Protein AF-A0A1S9IA34-F1 (afdb_monomer)

Foldseek 3Di:
DPPPPVVVVVVVLVVLLVVLVVCVVVVNNVVSVVSVVVSVVVVVVVVVVVVVVVLVVVLDDDPVSVVVLLVVLLVCVVVVNLVVSLVSCCVSRVDDSVVSNVVSVVSNVVVVD

Solvent-accessible surface area (backbone atoms only — not comparable to full-atom values): 6262 Å² total; per-residue (Å²): 132,91,69,70,70,69,60,62,61,52,55,55,44,54,52,41,43,54,52,17,54,58,34,44,73,71,72,43,48,76,66,15,52,54,34,45,52,50,42,53,52,49,53,53,52,52,54,51,51,53,51,49,60,51,50,66,65,70,60,61,65,50,74,66,57,47,50,52,50,46,53,55,35,53,51,29,45,75,71,72,34,52,70,58,30,29,51,50,48,22,69,77,58,68,46,53,74,66,59,22,44,56,50,50,54,50,55,54,56,61,74,76,106

Structure (mmCIF, N/CA/C/O backbone):
data_AF-A0A1S9IA34-F1
#
_entry.id   AF-A0A1S9IA34-F1
#
loop_
_atom_site.group_PDB
_atom_site.id
_atom_site.type_symbol
_atom_site.label_atom_id
_atom_site.label_alt_id
_atom_site.label_comp_id
_atom_site.label_asym_id
_atom_site.label_entity_id
_atom_site.label_seq_id
_atom_site.pdbx_PDB_ins_code
_atom_site.Cartn_x
_atom_site.Cartn_y
_atom_site.Cartn_z
_atom_site.occupancy
_atom_site.B_iso_or_equiv
_atom_site.auth_seq_id
_atom_site.auth_comp_id
_atom_site.auth_asym_id
_atom_site.auth_atom_id
_atom_site.pdbx_PDB_model_num
ATOM 1 N N . MET A 1 1 ? 0.179 28.182 -15.004 1.00 42.19 1 MET A N 1
ATOM 2 C CA . MET A 1 1 ? 0.359 27.037 -15.926 1.00 42.19 1 MET A CA 1
ATOM 3 C C . MET A 1 1 ? 0.946 25.870 -15.125 1.00 42.19 1 MET A C 1
ATOM 5 O O . MET A 1 1 ? 2.139 25.878 -14.861 1.00 42.19 1 MET A O 1
ATOM 9 N N . LYS A 1 2 ? 0.117 24.937 -14.623 1.00 46.81 2 LYS A N 1
ATOM 10 C CA . LYS A 1 2 ? 0.568 23.734 -13.885 1.00 46.81 2 LYS A CA 1
ATOM 11 C C . LYS A 1 2 ? 1.240 22.780 -14.883 1.00 46.81 2 LYS A C 1
ATOM 13 O O . LYS A 1 2 ? 0.576 21.915 -15.448 1.00 46.81 2 LYS A O 1
ATOM 18 N N . SER A 1 3 ? 2.518 22.987 -15.192 1.00 43.72 3 SER A N 1
ATOM 19 C CA . SER A 1 3 ? 3.247 22.065 -16.061 1.00 43.72 3 SER A CA 1
ATOM 20 C C . SER A 1 3 ? 3.411 20.726 -15.339 1.00 43.72 3 SER A C 1
ATOM 22 O O . SER A 1 3 ? 3.765 20.665 -14.162 1.00 43.72 3 SER A O 1
ATOM 24 N N . LYS A 1 4 ? 3.086 19.638 -16.044 1.00 56.03 4 LYS A N 1
ATOM 25 C CA . LYS A 1 4 ? 3.260 18.255 -15.595 1.00 56.03 4 LYS A CA 1
ATOM 26 C C . LYS A 1 4 ? 4.750 18.010 -15.328 1.00 56.03 4 LYS A C 1
ATOM 28 O O . LYS A 1 4 ? 5.480 17.592 -16.222 1.00 56.03 4 LYS A O 1
ATOM 33 N N . SER A 1 5 ? 5.180 18.253 -14.089 1.00 54.91 5 SER A N 1
ATOM 34 C CA . SER A 1 5 ? 6.554 18.066 -13.589 1.00 54.91 5 SER A CA 1
ATOM 35 C C . SER A 1 5 ? 7.115 16.657 -13.834 1.00 54.91 5 SER A C 1
ATOM 37 O O . SER A 1 5 ? 8.319 16.439 -13.759 1.00 54.91 5 SER A O 1
ATOM 39 N N . TRP A 1 6 ? 6.252 15.705 -14.190 1.00 55.06 6 TRP A N 1
ATOM 40 C CA . TRP A 1 6 ? 6.602 14.330 -14.529 1.00 55.06 6 TRP A CA 1
ATOM 41 C C . TRP A 1 6 ? 7.293 14.169 -15.896 1.00 55.06 6 TRP A C 1
ATOM 43 O O . TRP A 1 6 ? 8.059 13.231 -16.087 1.00 55.06 6 TRP A O 1
ATOM 53 N N . ILE A 1 7 ? 7.097 15.106 -16.834 1.00 55.00 7 ILE A N 1
ATOM 54 C CA . ILE A 1 7 ? 7.747 15.071 -18.161 1.00 55.00 7 ILE A CA 1
ATOM 55 C C . ILE A 1 7 ? 9.239 15.434 -18.062 1.00 55.00 7 ILE A C 1
ATOM 57 O O . ILE A 1 7 ? 10.061 14.903 -18.808 1.00 55.00 7 ILE A O 1
ATOM 61 N N . LEU A 1 8 ? 9.613 16.273 -17.090 1.00 56.34 8 LEU A N 1
ATOM 62 C CA . LEU A 1 8 ? 10.999 16.699 -16.875 1.00 56.34 8 LEU A CA 1
ATOM 63 C C . LEU A 1 8 ? 11.8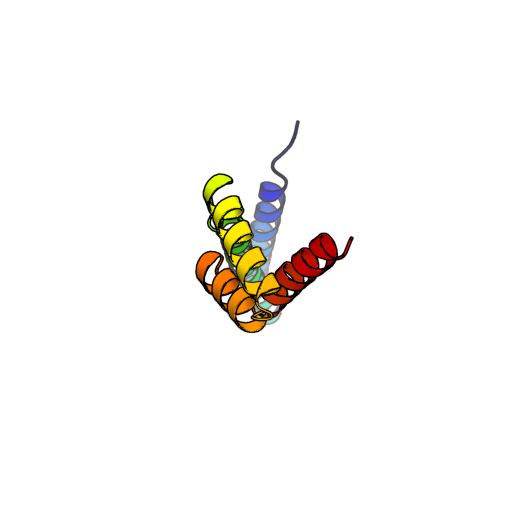96 15.542 -16.394 1.00 56.34 8 LEU A C 1
ATOM 65 O O . LEU A 1 8 ? 13.069 15.466 -16.753 1.00 56.34 8 LEU A O 1
ATOM 69 N N . TRP A 1 9 ? 11.322 14.600 -15.640 1.00 56.22 9 TRP A N 1
ATOM 70 C CA . TRP A 1 9 ? 12.009 13.398 -15.157 1.00 56.22 9 TRP A CA 1
ATOM 71 C C . TRP A 1 9 ? 12.295 12.379 -16.278 1.00 56.22 9 TRP A C 1
ATOM 73 O O . TRP A 1 9 ? 13.252 11.612 -16.172 1.00 56.22 9 TRP A O 1
ATOM 83 N N . GLY A 1 10 ? 11.520 12.388 -17.371 1.00 59.59 10 GLY A N 1
ATOM 84 C CA . GLY A 1 10 ? 11.749 11.517 -18.532 1.00 59.59 10 GLY A CA 1
ATOM 85 C C . GLY A 1 10 ? 12.908 11.978 -19.422 1.00 59.59 10 GLY A C 1
ATOM 86 O O . GLY A 1 10 ? 13.687 11.158 -19.906 1.00 59.59 10 GLY A O 1
ATOM 87 N N . ILE A 1 11 ? 13.075 13.294 -19.577 1.00 63.50 11 ILE A N 1
ATOM 88 C CA . ILE A 1 11 ? 14.138 13.891 -20.403 1.00 63.50 11 ILE A CA 1
ATOM 89 C C . ILE A 1 11 ? 15.524 13.587 -19.812 1.00 63.50 11 ILE A C 1
ATOM 91 O O . ILE A 1 11 ? 16.454 13.257 -20.547 1.00 63.50 11 ILE A O 1
ATOM 95 N N . GLY A 1 12 ? 15.651 13.604 -18.480 1.00 64.94 12 GLY A N 1
ATOM 96 C CA . GLY A 1 12 ? 16.897 13.243 -17.795 1.00 64.94 12 GLY A CA 1
ATOM 97 C C . GLY A 1 12 ? 17.342 11.800 -18.062 1.00 64.94 12 GLY A C 1
ATOM 98 O O . GLY A 1 12 ? 18.522 11.558 -18.313 1.00 64.94 12 GLY A O 1
ATOM 99 N N . ALA A 1 13 ? 16.404 10.847 -18.086 1.00 65.75 13 ALA A N 1
ATOM 100 C CA . ALA A 1 13 ? 16.704 9.438 -18.345 1.00 65.75 13 ALA A CA 1
ATOM 101 C C . ALA A 1 13 ? 17.199 9.204 -19.783 1.00 65.75 13 ALA A C 1
ATOM 103 O O . ALA A 1 13 ? 18.168 8.475 -19.995 1.00 65.75 13 ALA A O 1
ATOM 104 N N . VAL A 1 14 ? 16.591 9.879 -20.763 1.00 68.88 14 VAL A N 1
ATOM 105 C CA . VAL A 1 14 ? 17.012 9.815 -22.173 1.00 68.88 14 VAL A CA 1
ATOM 106 C C . VAL A 1 14 ? 18.433 10.362 -22.357 1.00 68.88 14 VAL A C 1
ATOM 108 O O . VAL A 1 14 ? 19.240 9.749 -23.058 1.00 68.88 14 VAL A O 1
ATOM 111 N N . CYS A 1 15 ? 18.782 11.458 -21.674 1.00 66.75 15 CYS A N 1
ATOM 112 C CA . CYS A 1 15 ? 20.134 12.024 -21.717 1.00 66.75 15 CYS A CA 1
ATOM 113 C C . CYS A 1 15 ? 21.194 11.090 -21.110 1.00 66.75 15 CYS A C 1
ATOM 115 O O . CYS A 1 15 ? 22.292 10.972 -21.655 1.00 66.75 15 CYS A O 1
ATOM 117 N N . LEU A 1 16 ? 20.879 10.390 -20.015 1.00 66.50 16 LEU A N 1
ATOM 118 C CA . LEU A 1 16 ? 21.805 9.435 -19.391 1.00 66.50 16 LEU A CA 1
ATOM 119 C C . LEU A 1 16 ? 22.081 8.221 -20.289 1.00 66.50 16 LEU A C 1
ATOM 121 O O . LEU A 1 16 ? 23.221 7.759 -20.364 1.00 66.50 16 LEU A O 1
ATOM 125 N N . ILE A 1 17 ? 21.069 7.751 -21.023 1.00 66.25 17 ILE A N 1
ATOM 126 C CA . ILE A 1 17 ? 21.212 6.657 -21.993 1.00 66.25 17 ILE A CA 1
ATOM 127 C C . ILE A 1 17 ? 22.085 7.101 -23.179 1.00 66.25 17 ILE A C 1
ATOM 129 O O . ILE A 1 17 ? 22.999 6.374 -23.566 1.00 66.25 17 ILE A O 1
ATOM 133 N N . ALA A 1 18 ? 21.881 8.315 -23.702 1.00 70.12 18 ALA A N 1
ATOM 134 C CA . ALA A 1 18 ? 22.692 8.860 -24.794 1.00 70.12 18 ALA A CA 1
ATOM 135 C C . ALA A 1 18 ? 24.180 9.009 -24.412 1.00 70.12 18 ALA A C 1
ATOM 137 O O . ALA A 1 18 ? 25.060 8.600 -25.171 1.00 70.12 18 ALA A O 1
ATOM 138 N N . VAL A 1 19 ? 24.476 9.517 -23.207 1.00 68.12 19 VAL A N 1
ATOM 139 C CA . VAL A 1 19 ? 25.857 9.623 -22.694 1.00 68.12 19 VAL A CA 1
ATOM 140 C C . VAL A 1 19 ? 26.489 8.242 -22.489 1.00 68.12 19 VAL A C 1
ATOM 142 O O . VAL A 1 19 ? 27.667 8.062 -22.799 1.00 68.12 19 VAL A O 1
ATOM 145 N N . GLY A 1 20 ? 25.723 7.257 -22.008 1.00 64.69 20 GLY A N 1
ATOM 146 C CA . GLY A 1 20 ? 26.185 5.875 -21.858 1.00 64.69 20 GLY A CA 1
ATOM 147 C C . GLY A 1 20 ? 26.621 5.245 -23.185 1.00 64.69 20 GLY A C 1
ATOM 148 O O . GLY A 1 20 ? 27.676 4.612 -23.238 1.00 64.69 20 GLY A O 1
ATOM 149 N N . ILE A 1 21 ? 25.862 5.483 -24.262 1.00 68.12 21 ILE A N 1
ATOM 150 C CA . ILE A 1 21 ? 26.159 4.975 -25.612 1.00 68.12 21 ILE A CA 1
ATOM 151 C C . ILE A 1 21 ? 27.433 5.621 -26.179 1.00 68.12 21 ILE A C 1
ATOM 153 O O . ILE A 1 21 ? 28.303 4.909 -26.678 1.00 68.12 21 ILE A O 1
ATOM 157 N N . ILE A 1 22 ? 27.598 6.943 -26.036 1.00 67.38 22 ILE A N 1
ATOM 158 C CA . ILE A 1 22 ? 28.807 7.659 -26.492 1.00 67.38 22 ILE A CA 1
ATOM 159 C C . ILE A 1 22 ? 30.057 7.132 -25.766 1.00 67.38 22 ILE A C 1
ATOM 161 O O . ILE A 1 22 ? 31.080 6.855 -26.390 1.00 67.38 22 ILE A O 1
ATOM 165 N N . ARG A 1 23 ? 29.966 6.899 -24.450 1.00 62.47 23 ARG A N 1
ATOM 166 C CA . ARG A 1 23 ? 31.076 6.361 -23.638 1.00 62.47 23 ARG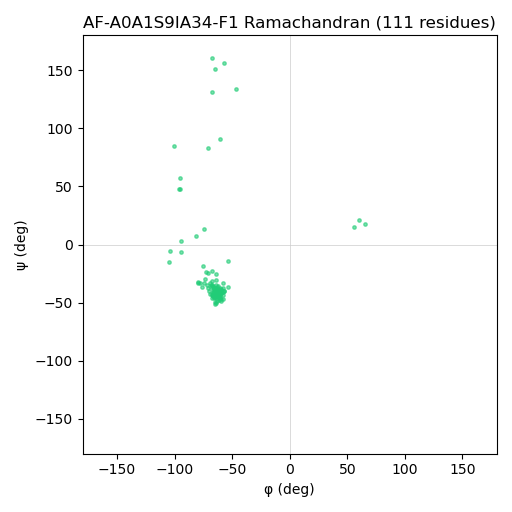 A CA 1
ATOM 167 C C . ARG A 1 23 ? 31.452 4.915 -23.979 1.00 62.47 23 ARG A C 1
ATOM 169 O O . ARG A 1 23 ? 32.575 4.500 -23.685 1.00 62.47 23 ARG A O 1
ATOM 176 N N . LEU A 1 24 ? 30.530 4.157 -24.577 1.00 62.91 24 LEU A N 1
ATOM 177 C CA . LEU A 1 24 ? 30.746 2.779 -25.024 1.00 62.91 24 LEU A CA 1
ATOM 178 C C . LEU A 1 24 ? 31.602 2.718 -26.302 1.00 62.91 24 LEU A C 1
ATOM 180 O O . LEU A 1 24 ? 32.402 1.797 -26.460 1.00 62.91 24 LEU A O 1
ATOM 184 N N . ILE A 1 25 ? 31.462 3.719 -27.180 1.00 65.12 25 ILE A N 1
ATOM 185 C CA . ILE A 1 25 ? 32.237 3.866 -28.425 1.00 65.12 25 ILE A CA 1
ATOM 186 C C . ILE A 1 25 ? 33.705 4.212 -28.112 1.00 65.12 25 ILE A C 1
ATOM 188 O O . ILE A 1 25 ? 34.612 3.694 -28.759 1.00 65.12 25 ILE A O 1
ATOM 192 N N . ASP A 1 26 ? 33.954 4.965 -27.036 1.00 66.75 26 ASP A N 1
ATOM 193 C CA . ASP A 1 26 ? 35.292 5.370 -26.561 1.00 66.75 26 ASP A CA 1
ATOM 194 C C . ASP A 1 26 ? 36.118 4.250 -25.876 1.00 66.75 26 ASP A C 1
ATOM 196 O O . ASP A 1 26 ? 37.111 4.526 -25.198 1.00 66.75 26 ASP A O 1
ATOM 200 N N . LYS A 1 27 ? 35.716 2.972 -25.989 1.00 63.03 27 LYS A N 1
ATOM 201 C CA . LYS A 1 27 ? 36.307 1.807 -25.284 1.00 63.03 27 LYS A CA 1
ATOM 202 C C . LYS A 1 27 ? 36.340 1.915 -23.742 1.00 63.03 27 LYS A C 1
ATOM 204 O O . LYS A 1 27 ? 37.000 1.120 -23.073 1.00 63.03 27 LYS A O 1
ATOM 209 N N . LYS A 1 28 ? 35.592 2.850 -23.136 1.00 64.12 28 LYS A N 1
ATOM 210 C CA . LYS A 1 28 ? 35.476 3.043 -21.672 1.00 64.12 28 LYS A CA 1
ATOM 211 C C . LYS A 1 28 ? 34.241 2.323 -21.110 1.00 64.12 28 LYS A C 1
ATOM 213 O O . LYS A 1 28 ? 33.374 2.925 -20.473 1.00 64.12 28 LYS A O 1
ATOM 218 N N . TYR A 1 29 ? 34.190 1.011 -21.341 1.00 63.34 29 TYR A N 1
ATOM 219 C CA . TYR A 1 29 ? 33.028 0.140 -21.112 1.00 63.34 29 TYR A CA 1
ATOM 220 C C . TYR A 1 29 ? 32.497 0.127 -19.670 1.00 63.34 29 TYR A C 1
ATOM 222 O O . TYR A 1 29 ? 31.284 0.116 -19.469 1.00 63.34 29 TYR A O 1
ATOM 230 N N . LEU A 1 30 ? 33.381 0.192 -18.666 1.00 58.56 30 LEU A N 1
ATOM 231 C CA . LEU A 1 30 ? 32.989 0.137 -17.249 1.00 58.56 30 LEU A CA 1
ATOM 232 C C . LEU A 1 30 ? 32.097 1.319 -16.841 1.00 58.56 30 LEU A C 1
ATOM 234 O O . LEU A 1 30 ? 31.120 1.146 -16.117 1.00 58.56 30 LEU A O 1
ATOM 238 N N . ASN A 1 31 ? 32.391 2.512 -17.363 1.00 64.06 31 ASN A N 1
ATOM 239 C CA . ASN A 1 31 ? 31.629 3.714 -17.039 1.00 64.06 31 ASN A CA 1
ATOM 240 C C . ASN A 1 31 ? 30.326 3.794 -17.839 1.00 64.06 31 ASN A C 1
ATOM 242 O O . ASN A 1 31 ? 29.345 4.301 -17.319 1.00 64.06 31 ASN A O 1
ATOM 246 N N . GLY A 1 32 ? 30.286 3.298 -19.081 1.00 67.31 32 GLY A N 1
ATOM 247 C CA . GLY A 1 32 ? 29.058 3.273 -19.889 1.00 67.31 32 GLY A CA 1
ATOM 248 C C . GLY A 1 32 ? 27.999 2.320 -19.327 1.00 67.31 32 GLY A C 1
ATOM 249 O O . GLY A 1 32 ? 26.829 2.688 -19.226 1.00 67.31 32 GLY A O 1
ATOM 250 N N . GLY A 1 33 ? 28.420 1.129 -18.882 1.00 71.69 33 GLY A N 1
ATOM 251 C CA . GLY A 1 33 ? 27.522 0.127 -18.300 1.00 71.69 33 GLY A CA 1
ATOM 252 C C . GLY A 1 33 ? 26.784 0.621 -17.052 1.00 71.69 33 GLY A C 1
ATOM 253 O O . GLY A 1 33 ? 25.584 0.381 -16.922 1.00 71.69 33 GLY A O 1
ATOM 254 N N . ILE A 1 34 ? 27.458 1.387 -16.182 1.00 78.88 34 ILE A N 1
ATOM 255 C CA . ILE A 1 34 ? 26.848 1.932 -14.958 1.00 78.88 34 ILE A CA 1
ATOM 256 C C . ILE A 1 34 ? 25.659 2.859 -15.277 1.00 78.88 34 ILE A C 1
ATOM 258 O O . ILE A 1 34 ? 24.631 2.794 -14.607 1.00 78.88 34 ILE A O 1
ATOM 262 N N . PHE A 1 35 ? 25.755 3.680 -16.333 1.00 69.81 35 PHE A N 1
ATOM 263 C CA . PHE A 1 35 ? 24.690 4.615 -16.721 1.00 69.81 35 PHE A CA 1
ATOM 264 C C . PHE A 1 35 ? 23.477 3.897 -17.315 1.00 69.81 35 PHE A C 1
ATOM 266 O O . PHE A 1 35 ? 22.345 4.304 -17.058 1.00 69.81 35 PHE A O 1
ATOM 273 N N . ILE A 1 36 ? 23.700 2.806 -18.056 1.00 75.31 36 ILE A N 1
ATOM 274 C CA . ILE A 1 36 ? 22.614 1.977 -18.595 1.00 75.31 36 ILE A CA 1
ATOM 275 C C . ILE A 1 36 ? 21.858 1.301 -17.447 1.00 75.31 36 ILE A C 1
ATOM 277 O O . ILE A 1 36 ? 20.631 1.365 -17.401 1.00 75.31 36 ILE A O 1
ATOM 281 N N . VAL A 1 37 ? 22.578 0.718 -16.484 1.00 81.31 37 VAL A N 1
ATOM 282 C CA . VAL A 1 37 ? 21.971 0.072 -15.308 1.00 81.31 37 VAL A CA 1
ATOM 283 C C . VAL A 1 37 ? 21.162 1.073 -14.481 1.00 81.31 37 VAL A C 1
ATOM 285 O O . VAL A 1 37 ? 20.024 0.780 -14.118 1.00 81.31 37 VAL A O 1
ATOM 288 N N . LEU A 1 38 ? 21.698 2.273 -14.236 1.00 80.31 38 LEU A N 1
ATOM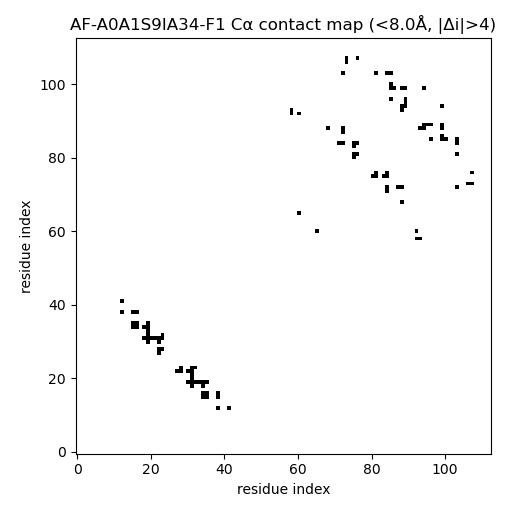 289 C CA . LEU A 1 38 ? 20.981 3.335 -13.522 1.00 80.31 38 LEU A CA 1
ATOM 290 C C . LEU A 1 38 ? 19.727 3.802 -14.276 1.00 80.31 38 LEU A C 1
ATOM 292 O O . LEU A 1 38 ? 18.684 4.003 -13.656 1.00 80.31 38 LEU A O 1
ATOM 296 N N . GLY A 1 39 ? 19.801 3.930 -15.605 1.00 78.19 39 GLY A N 1
ATOM 297 C CA . GLY A 1 39 ? 18.653 4.288 -16.441 1.00 78.19 39 GLY A CA 1
ATOM 298 C C . GLY A 1 39 ? 17.535 3.243 -16.384 1.00 78.19 39 GLY A C 1
ATOM 299 O O . GLY A 1 39 ? 16.370 3.592 -16.201 1.00 78.19 39 GLY A O 1
ATOM 300 N N . VAL A 1 40 ? 17.884 1.955 -16.462 1.00 80.06 40 VAL A N 1
ATOM 301 C CA . VAL A 1 40 ? 16.916 0.854 -16.332 1.00 80.06 40 VAL A CA 1
ATOM 302 C C . VAL A 1 40 ? 16.315 0.816 -14.924 1.00 80.06 40 VAL A C 1
ATOM 304 O O . VAL A 1 40 ? 15.094 0.729 -14.787 1.00 80.06 40 VAL A O 1
ATOM 307 N N . LEU A 1 41 ? 17.140 0.952 -13.880 1.00 83.25 41 LEU A N 1
ATOM 308 C CA . LEU A 1 41 ? 16.685 0.980 -12.486 1.00 83.25 41 LEU A CA 1
ATOM 309 C C . LEU A 1 41 ? 15.670 2.105 -12.242 1.00 83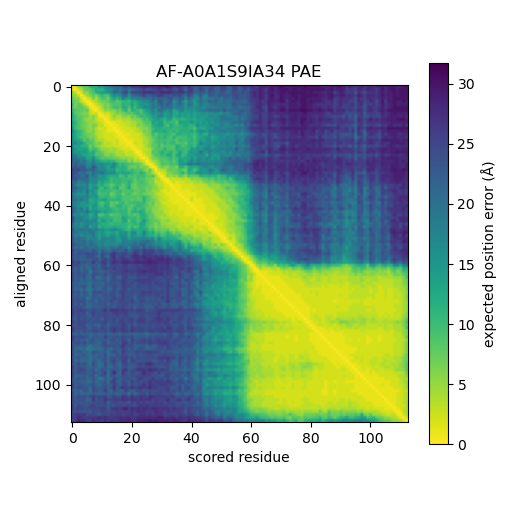.25 41 LEU A C 1
ATOM 311 O O . LEU A 1 41 ? 14.652 1.904 -11.582 1.00 83.25 41 LEU A O 1
ATOM 315 N N . TYR A 1 42 ? 15.917 3.275 -12.823 1.00 82.25 42 TYR A N 1
ATOM 316 C CA . TYR A 1 42 ? 15.027 4.422 -12.720 1.00 82.25 42 TYR A CA 1
ATOM 317 C C . TYR A 1 42 ? 13.665 4.192 -13.393 1.00 82.25 42 TYR A C 1
ATOM 319 O O . TYR A 1 42 ? 12.630 4.558 -12.833 1.00 82.25 42 TYR A O 1
ATOM 327 N N . ILE A 1 43 ? 13.636 3.539 -14.562 1.00 77.19 43 ILE A N 1
ATOM 328 C CA . ILE A 1 43 ? 12.380 3.178 -15.238 1.00 77.19 43 ILE A CA 1
ATOM 329 C C . ILE A 1 43 ? 11.574 2.200 -14.374 1.00 77.19 43 ILE A C 1
ATOM 331 O O . ILE A 1 43 ? 10.378 2.411 -14.175 1.00 77.19 43 ILE A O 1
ATOM 335 N N . VAL A 1 44 ? 12.223 1.181 -13.799 1.00 82.31 44 VAL A N 1
ATOM 336 C CA . VAL A 1 44 ? 11.564 0.228 -12.889 1.00 82.31 44 VAL A CA 1
ATOM 337 C C . VAL A 1 44 ? 10.991 0.947 -11.665 1.00 82.31 44 VAL A C 1
ATOM 339 O O . VAL A 1 44 ? 9.825 0.745 -11.324 1.00 82.31 44 VAL A O 1
ATOM 342 N N . PHE A 1 45 ? 11.769 1.834 -11.041 1.00 80.38 45 PHE A N 1
ATOM 343 C CA . PHE A 1 45 ? 11.319 2.629 -9.897 1.00 80.38 45 PHE A CA 1
ATOM 344 C C . PHE A 1 45 ? 10.103 3.507 -10.239 1.00 80.38 45 PHE A C 1
ATOM 346 O O . PHE A 1 45 ? 9.150 3.595 -9.463 1.00 80.38 45 PHE A O 1
ATOM 353 N N . SER A 1 46 ? 10.092 4.103 -11.433 1.00 76.69 46 SER A N 1
ATOM 354 C CA . SER A 1 46 ? 8.975 4.915 -11.925 1.00 76.69 46 SER A CA 1
ATOM 355 C C . SER A 1 46 ? 7.692 4.093 -12.118 1.00 76.69 46 SER A C 1
ATOM 357 O O . SER A 1 46 ? 6.618 4.511 -11.684 1.00 76.69 46 SER A O 1
ATOM 359 N N . VAL A 1 47 ? 7.798 2.883 -12.684 1.00 76.56 47 VAL A N 1
ATOM 360 C CA . VAL A 1 47 ? 6.658 1.960 -12.849 1.00 76.56 47 VAL A CA 1
ATOM 361 C C . VAL A 1 47 ? 6.092 1.523 -11.494 1.00 76.56 47 VAL A C 1
ATOM 363 O O . VAL A 1 47 ? 4.871 1.489 -11.326 1.00 76.56 47 VAL A O 1
ATOM 366 N N . ILE A 1 48 ? 6.953 1.235 -10.511 1.00 80.94 48 ILE A N 1
ATOM 367 C CA . ILE A 1 48 ? 6.527 0.882 -9.146 1.00 80.94 48 ILE A CA 1
ATOM 368 C C . ILE A 1 48 ? 5.759 2.044 -8.506 1.00 80.94 48 ILE A C 1
ATOM 370 O O . ILE A 1 48 ? 4.658 1.834 -7.997 1.00 80.94 48 ILE A O 1
ATOM 374 N N . ASN A 1 49 ? 6.285 3.271 -8.582 1.00 74.56 49 ASN A N 1
ATOM 375 C CA . ASN A 1 49 ? 5.622 4.450 -8.020 1.00 74.56 49 ASN A CA 1
ATOM 376 C C . ASN A 1 49 ? 4.288 4.767 -8.705 1.00 74.56 49 ASN A C 1
ATOM 378 O O . ASN A 1 49 ? 3.318 5.101 -8.028 1.00 74.56 49 ASN A O 1
ATOM 382 N N . TYR A 1 50 ? 4.200 4.616 -10.029 1.00 68.94 50 TYR A N 1
ATOM 383 C CA . TYR A 1 50 ? 2.941 4.791 -10.754 1.00 68.94 50 TYR A CA 1
ATOM 384 C C . TYR A 1 50 ? 1.892 3.745 -10.344 1.00 68.94 50 TYR A C 1
ATOM 386 O O . TYR A 1 50 ? 0.725 4.077 -10.118 1.00 68.94 50 TYR A O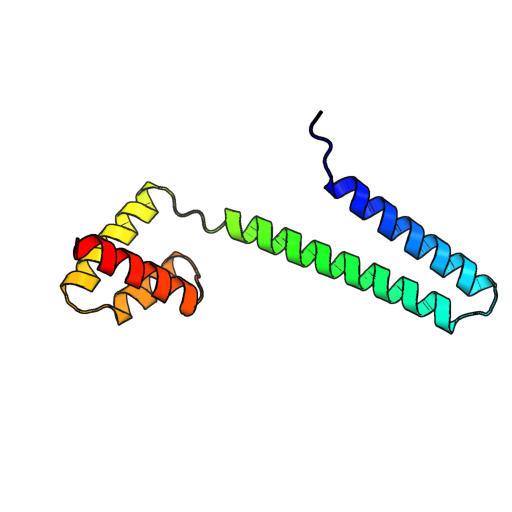 1
ATOM 394 N N . LYS A 1 51 ? 2.302 2.480 -10.178 1.00 62.09 51 LYS A N 1
ATOM 395 C CA . LYS A 1 51 ? 1.417 1.408 -9.702 1.00 62.09 51 LYS A CA 1
ATOM 396 C C . LYS A 1 51 ? 0.986 1.618 -8.247 1.00 62.09 51 LYS A C 1
ATOM 398 O O . LYS A 1 51 ? -0.147 1.310 -7.897 1.00 62.09 51 LYS A O 1
ATOM 403 N N . PHE A 1 52 ? 1.859 2.157 -7.400 1.00 63.88 52 PHE A N 1
ATOM 404 C CA . PHE A 1 52 ? 1.527 2.493 -6.016 1.00 63.88 52 PHE A CA 1
ATOM 405 C C . PHE A 1 52 ? 0.516 3.645 -5.939 1.00 63.88 52 PHE A C 1
ATOM 407 O O . PHE A 1 52 ? -0.497 3.525 -5.254 1.00 63.88 52 PHE A O 1
ATOM 414 N N . ALA A 1 53 ? 0.732 4.713 -6.713 1.00 57.81 53 ALA A N 1
ATOM 415 C CA . ALA A 1 53 ? -0.181 5.854 -6.781 1.00 57.81 53 ALA A CA 1
ATOM 416 C C . ALA A 1 53 ? -1.574 5.472 -7.317 1.00 57.81 53 ALA A C 1
ATOM 418 O O . ALA A 1 53 ? -2.579 5.993 -6.847 1.00 57.81 53 ALA A O 1
ATOM 419 N N . THR A 1 54 ? -1.647 4.533 -8.265 1.00 55.69 54 THR A N 1
ATOM 420 C CA . THR A 1 54 ? -2.922 4.012 -8.794 1.00 55.69 54 THR A CA 1
ATOM 421 C C . THR A 1 54 ? -3.567 2.965 -7.883 1.00 55.69 54 THR A C 1
ATOM 423 O O . THR A 1 54 ? -4.787 2.914 -7.782 1.00 55.69 54 THR A O 1
ATOM 42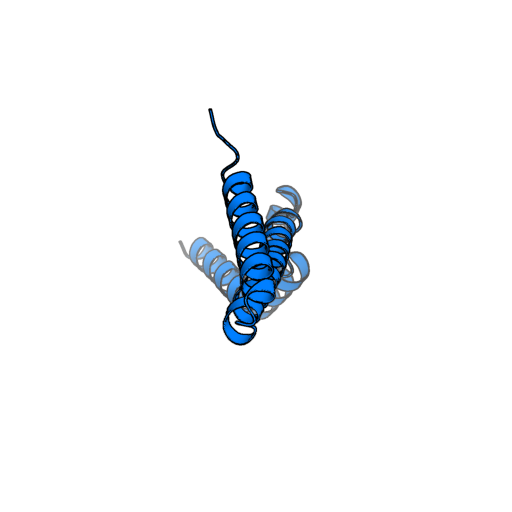6 N N . LYS A 1 55 ? -2.790 2.158 -7.148 1.00 46.47 55 LYS A N 1
ATOM 427 C CA . LYS A 1 55 ? -3.331 1.268 -6.106 1.00 46.47 55 LYS A CA 1
ATOM 428 C C . LYS A 1 55 ? -3.978 2.069 -4.971 1.00 46.47 55 LYS A C 1
ATOM 430 O O . LYS A 1 55 ? -5.027 1.668 -4.485 1.00 46.47 55 LYS A O 1
ATOM 435 N N . ALA A 1 56 ? -3.409 3.220 -4.615 1.00 50.59 56 ALA A N 1
ATOM 436 C CA . ALA A 1 56 ? -3.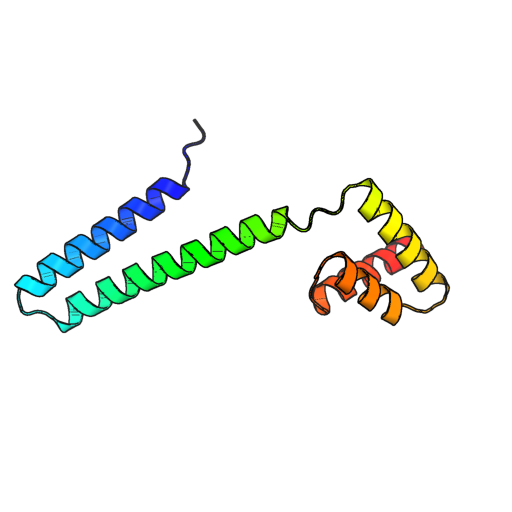998 4.128 -3.633 1.00 50.59 56 ALA A CA 1
ATOM 437 C C . ALA A 1 56 ? -5.358 4.715 -4.074 1.00 50.59 56 ALA A C 1
ATOM 439 O O . ALA A 1 56 ? -6.161 5.044 -3.210 1.00 50.59 56 ALA A O 1
ATOM 440 N N . SER A 1 57 ? -5.648 4.805 -5.382 1.00 51.72 57 SER A N 1
ATOM 441 C CA . SER A 1 57 ? -6.959 5.254 -5.892 1.00 51.72 57 SER A CA 1
ATOM 442 C C . SER A 1 57 ? -7.945 4.120 -6.197 1.00 51.72 57 SER A C 1
ATOM 444 O O . SER A 1 57 ? -9.074 4.402 -6.576 1.00 51.72 57 SER A O 1
ATOM 446 N N . ASN A 1 58 ? -7.520 2.854 -6.113 1.00 48.69 58 ASN A N 1
ATOM 447 C CA . ASN A 1 58 ? -8.371 1.683 -6.371 1.00 48.69 58 ASN A CA 1
ATOM 448 C C . ASN A 1 58 ? -8.813 0.972 -5.080 1.00 48.69 58 ASN A C 1
ATOM 450 O O . ASN A 1 58 ? -9.639 0.069 -5.144 1.00 48.69 58 ASN A O 1
ATOM 454 N N . THR A 1 59 ? -8.308 1.387 -3.914 1.00 50.94 59 THR A N 1
ATOM 455 C CA . THR A 1 59 ? -8.901 1.066 -2.604 1.00 50.94 59 THR A CA 1
ATOM 456 C C . THR A 1 59 ? -9.814 2.211 -2.162 1.00 50.94 59 THR A C 1
ATOM 458 O O . THR A 1 59 ? -9.699 2.744 -1.062 1.00 50.94 59 THR A O 1
ATOM 461 N N . THR A 1 60 ? -10.686 2.668 -3.051 1.00 53.81 60 THR A N 1
ATOM 462 C CA . THR A 1 60 ? -11.697 3.664 -2.703 1.00 53.81 60 THR A CA 1
ATOM 463 C C . THR A 1 60 ? -12.994 2.903 -2.500 1.00 53.81 60 THR A C 1
ATOM 465 O O . THR A 1 60 ? -13.773 2.747 -3.434 1.00 53.81 60 THR A O 1
ATOM 468 N N . LEU A 1 61 ? -13.170 2.374 -1.281 1.00 64.31 61 LEU A N 1
ATOM 469 C CA . LEU A 1 61 ? -14.510 2.117 -0.749 1.00 64.31 61 LEU A CA 1
ATOM 470 C C . LEU A 1 61 ? -15.327 3.383 -1.009 1.00 64.31 61 LEU A C 1
ATOM 472 O O . LEU A 1 61 ? -14.819 4.489 -0.779 1.00 64.31 61 LEU A O 1
ATOM 476 N N . SER A 1 62 ? -16.545 3.240 -1.527 1.00 74.56 62 SER A N 1
ATOM 477 C CA . SER A 1 62 ? -17.437 4.394 -1.622 1.00 74.56 62 SER A CA 1
ATOM 478 C C . SER A 1 62 ? -17.626 5.002 -0.224 1.00 74.56 62 SER A C 1
ATOM 480 O O . SER A 1 62 ? -17.433 4.321 0.788 1.00 74.56 62 SER A O 1
ATOM 482 N N . GLU A 1 63 ? -17.980 6.287 -0.139 1.00 76.44 63 GLU A N 1
ATOM 483 C CA . GLU A 1 63 ? -18.222 6.928 1.164 1.00 76.44 63 GLU A CA 1
ATOM 484 C C . GLU A 1 63 ? -19.255 6.140 1.992 1.00 76.44 63 GLU A C 1
ATOM 486 O O . GLU A 1 63 ? -19.065 5.952 3.192 1.00 76.44 63 GLU A O 1
ATOM 491 N N . GLU A 1 64 ? -20.266 5.574 1.327 1.00 80.31 64 GLU A N 1
ATOM 492 C CA . GLU A 1 64 ? -21.296 4.722 1.931 1.00 80.31 64 GLU A CA 1
ATOM 493 C C . GLU A 1 64 ? -20.735 3.383 2.445 1.00 80.31 64 GLU A C 1
ATOM 495 O O . GLU A 1 64 ? -21.047 2.959 3.559 1.00 80.31 64 GLU A O 1
ATOM 500 N N . GLU A 1 65 ? -19.879 2.709 1.670 1.00 83.38 65 GLU A N 1
ATOM 501 C CA . GLU A 1 65 ? -19.258 1.444 2.086 1.00 83.38 65 GLU A CA 1
ATOM 502 C C . GLU A 1 65 ? -18.281 1.647 3.250 1.00 83.38 65 GLU A C 1
ATOM 504 O O . GLU A 1 65 ? -18.176 0.797 4.139 1.00 83.38 65 GLU A O 1
ATOM 509 N N . LEU A 1 66 ? -17.578 2.781 3.266 1.00 85.25 66 LEU A N 1
ATOM 510 C CA . LEU A 1 66 ? -16.664 3.149 4.341 1.00 85.25 66 LEU A CA 1
ATOM 511 C C . LEU A 1 66 ? -17.424 3.497 5.626 1.00 85.25 66 LEU A C 1
ATOM 513 O O . LEU A 1 66 ? -17.000 3.098 6.711 1.00 85.25 66 LEU A O 1
ATOM 517 N N . GLU A 1 67 ? -18.557 4.191 5.523 1.00 86.62 67 GLU A N 1
ATOM 518 C CA . GLU A 1 67 ? -19.430 4.467 6.665 1.00 86.62 67 GLU A CA 1
ATOM 519 C C . GLU A 1 67 ? -20.030 3.177 7.239 1.00 86.62 67 GLU A C 1
ATOM 521 O O . GLU A 1 67 ? -19.968 2.951 8.450 1.00 86.62 67 GLU A O 1
ATOM 526 N N . HIS A 1 68 ? -20.529 2.286 6.377 1.00 89.94 68 HIS A N 1
ATOM 527 C CA . HIS A 1 68 ? -21.041 0.984 6.798 1.00 89.94 68 HIS A CA 1
ATOM 528 C C . HIS A 1 68 ? -19.961 0.158 7.508 1.00 89.94 68 HIS A C 1
ATOM 530 O O . HIS A 1 68 ? -20.181 -0.335 8.614 1.00 89.94 68 HIS A O 1
ATOM 536 N N . LEU A 1 69 ? -18.766 0.063 6.917 1.00 90.75 69 LEU A N 1
ATOM 537 C CA . LEU A 1 69 ? -17.630 -0.622 7.530 1.00 90.75 69 LEU A CA 1
ATOM 538 C C . LEU A 1 69 ? -17.281 -0.009 8.893 1.00 90.75 69 LEU A C 1
ATOM 540 O O . LEU A 1 69 ? -17.057 -0.739 9.854 1.00 90.75 69 LEU A O 1
ATOM 544 N N . ASN A 1 70 ? -17.270 1.318 9.009 1.00 90.88 70 ASN A N 1
ATOM 545 C CA . ASN A 1 70 ? -16.989 1.990 10.274 1.00 90.88 70 ASN A CA 1
ATOM 546 C C . ASN A 1 70 ? -18.017 1.680 11.352 1.00 90.88 70 ASN A C 1
ATOM 548 O O . ASN A 1 70 ? -17.631 1.471 12.500 1.00 90.88 70 ASN A O 1
ATOM 552 N N . ASN A 1 71 ? -19.298 1.606 11.004 1.00 92.25 71 ASN A N 1
ATOM 553 C CA . ASN A 1 71 ? -20.339 1.226 11.953 1.00 92.25 71 ASN A CA 1
ATOM 554 C C . ASN A 1 71 ? -20.102 -0.191 12.489 1.00 92.25 71 ASN A C 1
ATOM 556 O O . ASN A 1 71 ? -20.064 -0.384 13.704 1.00 92.25 71 ASN A O 1
ATOM 560 N N . GLU A 1 72 ? -19.801 -1.147 11.611 1.00 92.00 72 GLU A N 1
ATOM 561 C CA . GLU A 1 72 ? -19.471 -2.519 12.014 1.00 92.00 72 GLU A CA 1
ATOM 562 C C . GLU A 1 72 ? -18.200 -2.593 12.877 1.00 92.00 72 GLU A C 1
ATOM 564 O O . GLU A 1 72 ? -18.138 -3.341 13.853 1.00 92.00 72 GLU A O 1
ATOM 569 N N . LEU A 1 73 ? -17.163 -1.816 12.543 1.00 93.44 73 LEU A N 1
AT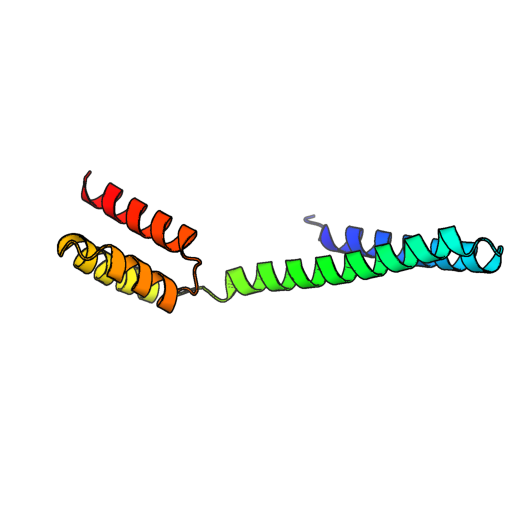OM 570 C CA . LEU A 1 73 ? -15.940 -1.750 13.348 1.00 93.44 73 LEU A CA 1
ATOM 571 C C . LEU A 1 73 ? -16.229 -1.182 14.738 1.00 93.44 73 LEU A C 1
ATOM 573 O O . LEU A 1 73 ? -15.711 -1.693 15.729 1.00 93.44 73 LEU A O 1
ATOM 577 N N . ARG A 1 74 ? -17.075 -0.150 14.827 1.00 93.00 74 ARG A N 1
ATOM 578 C CA . ARG A 1 74 ? -17.492 0.452 16.097 1.00 93.00 74 ARG A CA 1
ATOM 579 C C . ARG A 1 74 ? -18.295 -0.526 16.954 1.00 93.00 74 ARG A C 1
ATOM 581 O O . ARG A 1 74 ? -18.112 -0.512 18.168 1.00 93.00 74 ARG A O 1
ATOM 588 N N . GLU A 1 75 ? -19.138 -1.364 16.355 1.00 93.88 75 GLU A N 1
ATOM 589 C CA . GLU A 1 75 ? -19.841 -2.449 17.055 1.00 93.88 75 GLU A CA 1
ATOM 590 C C . GLU A 1 75 ? -18.860 -3.481 17.619 1.00 93.88 75 GLU A C 1
ATOM 592 O O . GLU A 1 75 ? -18.893 -3.768 18.814 1.00 93.88 75 GLU A O 1
ATOM 597 N N . LEU A 1 76 ? -17.912 -3.953 16.805 1.00 92.44 76 LEU A N 1
ATOM 598 C CA . LEU A 1 76 ? -16.880 -4.896 17.252 1.00 92.44 76 LEU A CA 1
ATOM 599 C C . LEU A 1 76 ? -16.015 -4.323 18.384 1.00 92.44 76 LEU A C 1
ATOM 601 O O . LEU A 1 76 ? -15.675 -5.040 19.322 1.00 92.44 76 LEU A O 1
ATOM 605 N N . ILE A 1 77 ? -15.686 -3.031 18.326 1.00 92.31 77 ILE A N 1
ATOM 606 C CA . ILE A 1 77 ? -14.955 -2.332 19.391 1.00 92.31 77 ILE A CA 1
ATOM 607 C C . ILE A 1 77 ? -15.769 -2.302 20.693 1.00 92.31 77 ILE A C 1
ATOM 609 O O . ILE A 1 77 ? -15.211 -2.545 21.761 1.00 92.31 77 ILE A O 1
ATOM 613 N N . LYS A 1 78 ? -17.080 -2.033 20.627 1.00 90.81 78 LYS A N 1
ATOM 614 C CA . LYS A 1 78 ? -17.964 -2.035 21.809 1.00 90.81 78 LYS A CA 1
ATOM 615 C C . LYS A 1 78 ? -18.077 -3.414 22.455 1.00 90.81 78 LYS A C 1
ATOM 617 O O . LYS A 1 78 ? -18.255 -3.503 23.665 1.00 90.81 78 LYS A O 1
ATOM 622 N N . GLU A 1 79 ? -17.959 -4.472 21.660 1.00 92.00 79 GLU A N 1
ATOM 623 C CA . GLU A 1 79 ? -17.926 -5.859 22.132 1.00 92.00 79 GLU A CA 1
ATOM 624 C C . GLU A 1 79 ? -16.541 -6.310 22.643 1.00 92.00 79 GLU A C 1
ATOM 626 O O . GLU A 1 79 ? -16.355 -7.496 22.910 1.00 92.00 79 GLU A O 1
ATOM 631 N N . ASP A 1 80 ? -15.566 -5.398 22.762 1.00 89.19 80 ASP A N 1
ATOM 632 C CA . ASP A 1 80 ? -14.164 -5.677 23.127 1.00 89.19 80 ASP A CA 1
ATOM 633 C C . ASP A 1 80 ? -13.439 -6.622 22.136 1.00 89.19 80 ASP A C 1
ATOM 635 O O . ASP A 1 80 ? -12.409 -7.233 22.424 1.00 89.19 80 ASP A O 1
ATOM 639 N N . LYS A 1 81 ? -13.954 -6.722 20.901 1.00 93.31 81 LYS A N 1
ATOM 640 C CA . LYS A 1 81 ? -13.421 -7.554 19.805 1.00 93.31 81 LYS A CA 1
ATOM 641 C C . LYS A 1 81 ? -12.515 -6.758 18.865 1.00 93.31 81 LYS A C 1
ATOM 643 O O . LYS A 1 81 ? -12.602 -6.849 17.637 1.00 93.31 81 LYS A O 1
ATOM 648 N N . SER A 1 82 ? -11.583 -5.999 19.434 1.00 89.25 82 SER A N 1
ATOM 649 C CA . SER A 1 82 ? -10.657 -5.124 18.696 1.00 89.25 82 SER A CA 1
ATOM 650 C C . SER A 1 82 ? -9.796 -5.876 17.670 1.00 89.25 82 SER A C 1
ATOM 652 O O . SER A 1 82 ? -9.490 -5.365 16.594 1.00 89.25 82 SER A O 1
ATOM 654 N N . THR A 1 83 ? -9.432 -7.128 17.954 1.00 93.00 83 THR A N 1
ATOM 655 C CA . THR A 1 83 ? -8.672 -7.982 17.025 1.00 93.00 83 THR A CA 1
ATOM 656 C C . THR A 1 83 ? -9.476 -8.377 15.788 1.00 93.00 83 THR A C 1
ATOM 658 O O . THR A 1 83 ? -8.907 -8.462 14.696 1.00 93.00 83 THR A O 1
ATOM 661 N N . ASP A 1 84 ? -10.784 -8.584 15.924 1.00 93.81 84 ASP A N 1
ATOM 662 C CA . ASP A 1 84 ? -11.662 -8.902 14.798 1.00 93.81 84 ASP A CA 1
ATOM 663 C C . ASP A 1 84 ? -11.994 -7.652 13.980 1.00 93.81 84 ASP A C 1
ATOM 665 O O . ASP A 1 84 ? -12.022 -7.730 12.750 1.00 93.81 84 ASP A O 1
ATOM 669 N N . ALA A 1 85 ? -12.100 -6.485 14.625 1.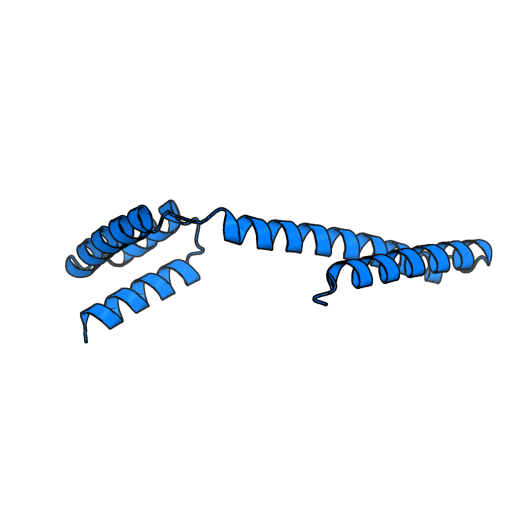00 92.94 85 ALA A N 1
ATOM 670 C CA . ALA A 1 85 ? -12.184 -5.198 13.936 1.00 92.94 85 ALA A CA 1
ATOM 671 C C . ALA A 1 85 ? -10.960 -4.968 13.025 1.00 92.94 85 ALA A C 1
ATOM 673 O O . ALA A 1 85 ? -11.103 -4.680 11.835 1.00 92.94 85 ALA A O 1
ATOM 674 N N . ILE A 1 86 ? -9.745 -5.210 13.537 1.00 93.31 86 ILE A N 1
ATOM 675 C CA . ILE A 1 86 ? -8.506 -5.100 12.747 1.00 93.31 86 ILE A CA 1
ATOM 676 C C . ILE A 1 86 ? -8.535 -6.054 11.547 1.00 93.31 86 ILE A C 1
ATOM 678 O O . ILE A 1 86 ? -8.220 -5.649 10.428 1.00 93.31 86 ILE A O 1
ATOM 682 N N . LYS A 1 87 ? -8.923 -7.321 11.739 1.00 94.50 87 LYS A N 1
ATOM 683 C CA . LYS A 1 87 ? -9.022 -8.283 10.626 1.00 94.50 87 LYS A CA 1
ATOM 684 C C . LYS A 1 87 ? -10.031 -7.826 9.575 1.00 94.50 87 LYS A C 1
ATOM 686 O O . LYS A 1 87 ? -9.726 -7.899 8.386 1.00 94.50 87 LYS A O 1
ATOM 691 N N . LYS A 1 88 ? -11.203 -7.351 9.999 1.00 92.44 88 LYS A N 1
ATOM 692 C CA . LYS A 1 88 ? -12.279 -6.937 9.095 1.00 92.44 88 LYS A CA 1
ATOM 693 C C . LYS A 1 88 ? -11.857 -5.742 8.241 1.00 92.44 88 LYS A C 1
ATOM 695 O O . LYS A 1 88 ? -11.970 -5.807 7.019 1.00 92.44 88 LYS A O 1
ATOM 700 N N . TYR A 1 89 ? -11.243 -4.729 8.855 1.00 89.69 89 TYR A N 1
ATOM 701 C CA . TYR A 1 89 ? -10.687 -3.584 8.132 1.00 89.69 89 TYR A CA 1
ATOM 702 C C . TYR A 1 89 ? -9.618 -4.009 7.115 1.00 89.69 89 TYR A C 1
ATOM 704 O O . TYR A 1 89 ? -9.636 -3.544 5.977 1.00 89.69 89 TYR A O 1
ATOM 712 N N . ARG A 1 90 ? -8.727 -4.950 7.464 1.00 90.94 90 ARG A N 1
ATOM 713 C CA . ARG A 1 90 ? -7.711 -5.479 6.531 1.00 90.94 90 ARG A CA 1
ATOM 714 C C . ARG A 1 90 ? -8.312 -6.206 5.336 1.00 90.94 90 ARG A C 1
ATOM 716 O O . ARG A 1 90 ? -7.788 -6.070 4.238 1.00 90.94 90 ARG A O 1
ATOM 723 N N . ILE A 1 91 ? -9.372 -6.988 5.535 1.00 88.62 91 ILE A N 1
ATOM 724 C CA . ILE A 1 91 ? -10.033 -7.715 4.443 1.00 88.62 91 ILE A CA 1
ATOM 725 C C . ILE A 1 91 ? -10.748 -6.733 3.511 1.00 88.62 91 ILE A C 1
ATOM 727 O O . ILE A 1 91 ? -10.627 -6.860 2.297 1.00 88.62 91 ILE A O 1
ATOM 731 N N . ALA A 1 92 ? -11.437 -5.736 4.071 1.00 85.06 92 ALA A N 1
ATOM 732 C CA . ALA A 1 92 ? -12.199 -4.758 3.297 1.00 85.06 92 ALA A CA 1
ATOM 733 C C . ALA A 1 92 ? -11.310 -3.769 2.521 1.00 85.06 92 ALA A C 1
ATOM 735 O O . ALA A 1 92 ? -11.622 -3.408 1.392 1.00 85.06 92 ALA A O 1
ATOM 736 N N . THR A 1 93 ? -10.185 -3.342 3.104 1.00 82.69 93 THR A N 1
ATOM 737 C CA . THR A 1 93 ? -9.307 -2.307 2.518 1.00 82.69 93 THR A CA 1
ATOM 738 C C . THR A 1 93 ? -8.021 -2.865 1.902 1.00 82.69 93 THR A C 1
ATOM 740 O O . THR A 1 93 ? -7.306 -2.175 1.177 1.00 82.69 93 THR A O 1
ATOM 743 N N . GLY A 1 94 ? -7.653 -4.110 2.207 1.00 83.44 94 GLY A N 1
ATOM 744 C CA . GLY A 1 94 ? -6.327 -4.636 1.879 1.00 83.44 94 GLY A CA 1
ATOM 745 C C . GLY A 1 94 ? -5.184 -3.938 2.630 1.00 83.44 94 GLY A C 1
ATOM 746 O O . GLY A 1 94 ? -4.033 -4.033 2.194 1.00 83.44 94 GLY A O 1
ATOM 747 N N . ALA A 1 95 ? -5.483 -3.217 3.719 1.00 84.12 95 ALA A N 1
ATOM 748 C CA . ALA A 1 95 ? -4.491 -2.529 4.535 1.00 84.12 95 ALA A CA 1
ATOM 749 C C . ALA A 1 95 ? -3.523 -3.503 5.227 1.00 84.12 95 ALA A C 1
ATOM 751 O O . ALA A 1 95 ? -3.857 -4.644 5.576 1.00 84.12 95 ALA A O 1
ATOM 752 N N . ASP A 1 96 ? -2.303 -3.018 5.458 1.00 86.00 96 ASP A N 1
ATOM 753 C CA . ASP A 1 96 ? -1.326 -3.738 6.267 1.00 86.00 96 ASP A CA 1
ATOM 754 C C . ASP A 1 96 ? -1.760 -3.797 7.743 1.00 86.00 96 ASP A C 1
ATOM 756 O O . ASP A 1 96 ? -2.595 -3.011 8.195 1.00 86.00 96 ASP A O 1
ATOM 760 N N . LEU A 1 97 ? -1.197 -4.736 8.508 1.00 88.81 97 LEU A N 1
ATOM 761 C CA . LEU A 1 97 ? -1.537 -4.918 9.917 1.00 88.81 97 LEU A CA 1
ATOM 762 C C . LEU A 1 97 ? -1.310 -3.646 10.742 1.00 88.81 97 LEU A C 1
ATOM 764 O O . LEU A 1 97 ? -2.142 -3.332 11.591 1.00 88.81 97 LEU A O 1
ATOM 768 N N . ILE A 1 98 ? -0.220 -2.917 10.482 1.00 90.06 98 ILE A N 1
ATOM 769 C CA . ILE A 1 98 ? 0.084 -1.674 11.206 1.00 90.06 98 ILE A CA 1
ATOM 770 C C . ILE A 1 98 ? -0.979 -0.614 10.908 1.00 90.06 98 ILE A C 1
ATOM 772 O O . ILE A 1 98 ? -1.577 -0.074 11.833 1.00 90.06 98 ILE A O 1
ATOM 776 N N . GLN A 1 99 ? -1.281 -0.391 9.627 1.00 83.75 99 GLN A N 1
ATOM 777 C CA . GLN A 1 99 ? -2.274 0.600 9.194 1.00 83.75 99 GLN A CA 1
ATOM 778 C C . GLN A 1 99 ? -3.672 0.287 9.738 1.00 83.75 99 GLN A C 1
ATOM 780 O O . GLN A 1 99 ? -4.392 1.178 10.178 1.00 83.75 99 GLN A O 1
ATOM 785 N N . ALA A 1 100 ? -4.057 -0.989 9.736 1.00 90.00 100 ALA A N 1
ATOM 786 C CA . ALA A 1 100 ? -5.339 -1.415 10.274 1.00 90.00 100 ALA A CA 1
ATOM 787 C C . ALA A 1 100 ? -5.437 -1.221 11.789 1.00 90.00 100 ALA A C 1
ATOM 789 O O . ALA A 1 100 ? -6.484 -0.817 12.290 1.00 90.00 100 ALA A O 1
ATOM 790 N N . LYS A 1 101 ? -4.347 -1.489 12.513 1.00 93.12 101 LYS A N 1
ATOM 791 C CA . LYS A 1 101 ? -4.281 -1.245 13.951 1.00 93.12 101 LYS A CA 1
ATOM 792 C C . LYS A 1 101 ? -4.397 0.245 14.264 1.00 93.12 101 LYS A C 1
ATOM 794 O O . LYS A 1 101 ? -5.242 0.612 15.066 1.00 93.12 101 LYS A O 1
ATOM 799 N N . GLU A 1 102 ? -3.608 1.089 13.602 1.00 93.06 102 GLU A N 1
ATOM 800 C CA . GLU A 1 102 ? -3.658 2.544 13.796 1.00 93.06 102 GLU A CA 1
ATOM 801 C C . GLU A 1 102 ? -5.059 3.112 13.537 1.00 93.06 102 GLU A C 1
ATOM 803 O O . GLU A 1 102 ? -5.534 3.961 14.292 1.00 93.06 102 GLU A O 1
ATOM 808 N N . TYR A 1 103 ? -5.750 2.605 12.512 1.00 91.12 103 TYR A N 1
ATOM 809 C CA . TYR A 1 103 ? -7.117 3.013 12.212 1.00 91.12 103 TYR A CA 1
ATOM 810 C C . TYR A 1 103 ? -8.104 2.614 13.315 1.00 91.12 103 TYR A C 1
ATOM 812 O O . TYR A 1 103 ? -8.840 3.458 13.825 1.00 91.12 103 TYR A O 1
ATOM 820 N N . VAL A 1 104 ? -8.097 1.348 13.736 1.00 91.81 104 VAL A N 1
ATOM 821 C CA . VAL A 1 104 ? -8.977 0.869 14.814 1.00 91.81 104 VAL A CA 1
ATOM 822 C C . VAL A 1 104 ? -8.685 1.593 16.132 1.00 91.81 104 VAL A C 1
ATOM 824 O O . VAL A 1 104 ? -9.617 2.026 16.806 1.00 91.81 104 VAL A O 1
ATOM 827 N N . ASP A 1 105 ? -7.412 1.815 16.461 1.00 92.81 105 ASP A N 1
ATOM 828 C CA . ASP A 1 105 ? -6.999 2.571 17.647 1.00 92.81 105 ASP A CA 1
ATOM 829 C C . ASP A 1 105 ? -7.522 4.022 17.600 1.00 92.81 105 ASP A C 1
ATOM 831 O O . ASP A 1 105 ? -7.955 4.567 18.621 1.00 92.81 105 ASP A O 1
ATOM 835 N N . SER A 1 106 ? -7.554 4.647 16.416 1.00 91.06 106 SER A N 1
ATOM 836 C CA . SER A 1 106 ? -8.144 5.981 16.238 1.00 91.06 106 SER A CA 1
ATOM 837 C C . SER A 1 106 ? -9.658 5.993 16.487 1.00 91.06 106 SER A C 1
ATOM 839 O O . SER A 1 106 ? -10.149 6.875 17.195 1.00 91.06 106 SER A O 1
ATOM 841 N N . LEU A 1 107 ? -10.383 4.968 16.020 1.00 90.38 107 LEU A N 1
ATOM 842 C CA . LEU A 1 107 ? -11.822 4.815 16.259 1.00 90.38 107 LEU A CA 1
ATOM 843 C C . LEU A 1 107 ? -12.141 4.597 17.744 1.00 90.38 107 LEU A C 1
ATOM 845 O O . LEU A 1 107 ? -13.127 5.136 18.248 1.00 90.38 107 LEU A O 1
ATOM 849 N N . ILE A 1 108 ? -11.307 3.836 18.458 1.00 90.56 108 ILE A N 1
ATOM 850 C CA . ILE A 1 108 ? -11.433 3.635 19.911 1.00 90.56 108 ILE A CA 1
ATOM 851 C C . ILE A 1 108 ? -11.271 4.971 20.645 1.00 90.56 108 ILE A C 1
ATOM 853 O O . ILE A 1 108 ? -12.060 5.303 21.535 1.00 90.56 108 ILE A O 1
ATOM 857 N N . LYS A 1 109 ? -10.272 5.767 20.249 1.00 89.44 109 LYS A N 1
ATOM 858 C CA . LYS A 1 109 ? -10.001 7.082 20.841 1.00 89.44 109 LYS A CA 1
ATOM 859 C C . LYS A 1 109 ? -11.134 8.084 20.607 1.00 89.44 109 LYS A C 1
ATOM 861 O O . LYS A 1 109 ? -11.404 8.911 21.471 1.00 89.44 109 LYS A O 1
ATOM 866 N N . GLU A 1 110 ? -11.803 8.018 19.459 1.00 85.19 110 GLU A N 1
ATOM 867 C CA . GLU A 1 110 ? -12.989 8.837 19.187 1.00 85.19 110 GLU A CA 1
ATOM 868 C C . GLU A 1 110 ? -14.193 8.450 20.049 1.00 85.19 110 GLU A C 1
ATOM 870 O O . GLU A 1 110 ? -14.941 9.331 20.454 1.00 85.19 110 GLU A O 1
ATOM 875 N N . GLN A 1 111 ? -14.391 7.160 20.344 1.00 72.50 111 GLN A N 1
ATOM 876 C CA . GLN A 1 111 ? -15.515 6.698 21.173 1.00 72.50 111 GLN A CA 1
ATOM 877 C C . GLN A 1 111 ? -15.337 6.965 22.669 1.00 72.50 111 GLN A C 1
ATOM 879 O O . GLN A 1 111 ? -16.304 6.910 23.423 1.00 72.50 111 GLN A O 1
ATOM 884 N N . THR A 1 112 ? -14.104 7.209 23.104 1.00 70.06 112 THR A N 1
ATOM 885 C CA . THR A 1 112 ? -13.760 7.470 24.508 1.00 70.06 112 THR A CA 1
ATOM 886 C C . THR A 1 112 ? -13.713 8.962 24.850 1.00 70.06 112 THR A C 1
ATOM 888 O O . THR A 1 112 ? -13.377 9.312 25.982 1.00 70.06 112 THR A O 1
ATOM 891 N N . LYS A 1 113 ? -14.047 9.834 23.893 1.00 54.91 113 LYS A N 1
ATOM 892 C CA . LYS A 1 113 ? -14.139 11.287 24.060 1.00 54.91 113 LYS A CA 1
ATOM 893 C C . LYS A 1 113 ? -15.586 11.727 24.258 1.00 54.91 113 LYS A C 1
ATOM 895 O O . LYS A 1 113 ? -15.782 12.654 25.074 1.00 54.91 113 LYS A O 1
#

Mean predicted aligned error: 15.58 Å

Organism: NCBI:txid1962263

Radius of gyration: 23.78 Å; Cα contacts (8 Å, |Δi|>4): 59; chains: 1; bounding box: 58×36×53 Å

Sequence (113 aa):
MKSKSWILWGIGAVCLIAVGIIRLIDKKYLNGGIFIVLGVLYIVFSVINYKFATKASNTTLSEEELEHLNNELRELIKEDKSTDAIKKYRIATGADLIQAKEYVDSLIKEQTK

Secondary structure (DSSP, 8-state):
----THHHHHHHHHHHHHHHHHHHHTT-HHHHHHHHHHHHHHHHHHHHHHHHHHHHHH----HHHHHHHHHHHHHHHHTT-HHHHHHHHHHHH---HHHHHHHHHHHHHHHT-

pLDDT: mean 75.58, std 14.59, range [42.19, 94.5]